Protein AF-A0A7V8A5Z6-F1 (afdb_monomer)

Solvent-accessible surface area (backbone atoms only — not comparable to full-atom values): 3657 Å² total; per-residue (Å²): 137,57,75,72,44,79,45,74,64,43,66,44,65,61,87,94,44,72,44,34,79,6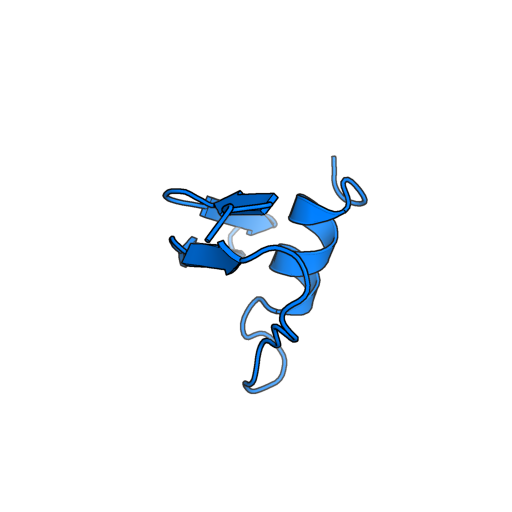0,44,64,54,73,39,50,64,95,58,93,82,84,85,83,77,64,89,82,68,24,56,65,64,51,52,32,51,78,68,65,73,55,134

Nearest PDB structures (foldseek):
  2yyz-assembly1_A  TM=9.872E-01  e=1.341E-02  Thermotoga maritima MSB8
  3j5s-assembly1_D  TM=8.522E-01  e=2.630E-02  Escherichia coli str. K-12 substr. MG1655
  6ic4-assembly1_J  TM=8.443E-01  e=3.939E-02  Acinetobacter baumannii
  2ihy-assembly1_B  TM=8.791E-01  e=2.426E-01  Staphylococcus aureus
  7f04-assembly1_A  TM=8.260E-01  e=2.595E-01  Escherichia coli BL21(DE3)

Foldseek 3Di:
DDWPDWDFQDWDDDVPRTQDGGDTDTDDPPDDDADDDDPSNNRVVVVCVSVVVDD

Secondary structure (DSSP, 8-state):
--EEEEEEEEEEEETTEEEEEEEEEEEETT--------TTSSHHHHHHHHTT---

Mean predicted aligned error: 2.71 Å

Structure (mmCIF, N/CA/C/O backbone):
data_AF-A0A7V8A5Z6-F1
#
_entry.id   AF-A0A7V8A5Z6-F1
#
loop_
_atom_site.group_PDB
_atom_site.id
_atom_site.type_symbol
_atom_site.label_atom_id
_atom_site.label_alt_id
_atom_site.label_comp_id
_atom_site.label_asym_id
_atom_site.label_entity_id
_atom_site.label_seq_id
_atom_site.pdbx_PDB_ins_code
_atom_site.Cartn_x
_atom_site.Cartn_y
_atom_site.Cartn_z
_atom_site.occupancy
_atom_site.B_iso_or_equiv
_atom_site.auth_seq_id
_atom_site.auth_comp_id
_atom_site.auth_asym_id
_atom_site.auth_atom_id
_atom_site.pdbx_PDB_model_num
ATOM 1 N N . MET A 1 1 ? -17.173 -4.904 14.983 1.00 73.38 1 MET A N 1
ATOM 2 C CA . MET A 1 1 ? -15.918 -4.215 14.619 1.00 73.38 1 MET A CA 1
ATOM 3 C C . MET A 1 1 ? -16.149 -3.608 13.249 1.00 73.38 1 MET A C 1
ATOM 5 O O . MET A 1 1 ? -16.637 -4.328 12.388 1.00 73.38 1 MET A O 1
ATOM 9 N N . THR A 1 2 ? -15.926 -2.306 13.083 1.00 93.12 2 THR A N 1
ATOM 10 C CA . THR A 1 2 ? -16.206 -1.590 11.827 1.00 93.12 2 THR A CA 1
ATOM 11 C C . THR A 1 2 ? -14.920 -1.484 11.017 1.00 93.12 2 THR A C 1
ATOM 13 O O . THR A 1 2 ? -13.899 -1.047 11.545 1.00 93.12 2 THR A O 1
ATOM 16 N N . GLU A 1 3 ? -14.954 -1.890 9.753 1.00 95.75 3 GLU A N 1
ATOM 17 C CA . GLU A 1 3 ? -13.854 -1.685 8.806 1.00 95.75 3 GLU A CA 1
ATOM 18 C C . GLU A 1 3 ? -13.890 -0.218 8.343 1.00 95.75 3 GLU A C 1
ATOM 20 O O . GLU A 1 3 ? -14.924 0.241 7.864 1.00 95.75 3 GLU A O 1
ATOM 25 N N . ILE A 1 4 ? -12.799 0.535 8.530 1.00 97.12 4 ILE A N 1
ATOM 26 C CA . ILE A 1 4 ? -12.718 1.956 8.132 1.00 97.12 4 ILE A CA 1
ATOM 27 C C . ILE A 1 4 ? -11.955 2.153 6.820 1.00 97.12 4 ILE A C 1
ATOM 29 O O . ILE A 1 4 ? -12.204 3.116 6.101 1.00 97.12 4 ILE A O 1
ATOM 33 N N . ILE A 1 5 ? -11.041 1.236 6.493 1.00 96.94 5 ILE A N 1
ATOM 34 C CA . ILE A 1 5 ? -10.326 1.199 5.214 1.00 96.94 5 ILE A CA 1
ATOM 35 C C . ILE A 1 5 ? -10.411 -0.228 4.679 1.00 96.94 5 ILE A C 1
ATOM 37 O O . ILE A 1 5 ? -10.096 -1.180 5.397 1.00 96.94 5 ILE A O 1
ATOM 41 N N . ALA A 1 6 ? -10.787 -0.365 3.411 1.00 97.25 6 ALA A N 1
ATOM 42 C CA . ALA A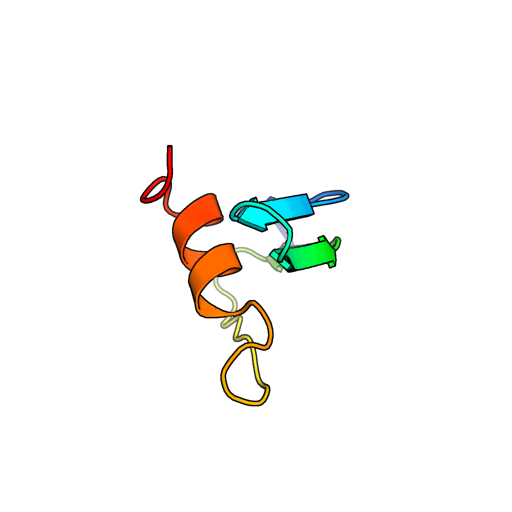 1 6 ? -10.707 -1.607 2.658 1.00 97.25 6 ALA A CA 1
ATOM 43 C C . ALA A 1 6 ? -9.942 -1.339 1.360 1.00 97.25 6 ALA A C 1
ATOM 45 O O . ALA A 1 6 ? -10.280 -0.427 0.608 1.00 97.25 6 ALA A O 1
ATOM 46 N N . VAL A 1 7 ? -8.886 -2.114 1.130 1.00 97.69 7 VAL A N 1
ATOM 47 C CA . VAL A 1 7 ? -8.084 -2.081 -0.090 1.00 97.69 7 VAL A CA 1
ATOM 48 C C . VAL A 1 7 ? -8.202 -3.445 -0.740 1.00 97.69 7 VAL A C 1
ATOM 50 O O . VAL A 1 7 ? -7.921 -4.460 -0.102 1.00 97.69 7 VAL A O 1
ATOM 53 N N . GLU A 1 8 ? -8.602 -3.468 -2.004 1.0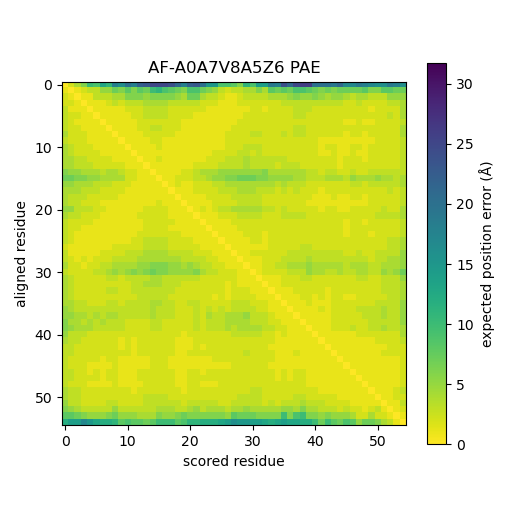0 98.06 8 GLU A N 1
ATOM 54 C CA . GLU A 1 8 ? -8.806 -4.698 -2.758 1.00 98.06 8 GLU A CA 1
ATOM 55 C C . GLU A 1 8 ? -8.022 -4.643 -4.063 1.00 98.06 8 GLU A C 1
ATOM 57 O O . GLU A 1 8 ? -8.179 -3.720 -4.861 1.00 98.06 8 GLU A O 1
ATOM 62 N N . ASN A 1 9 ? -7.181 -5.653 -4.263 1.00 98.19 9 ASN A N 1
ATOM 63 C CA . ASN A 1 9 ? -6.405 -5.906 -5.469 1.00 98.19 9 ASN A CA 1
ATOM 64 C C . ASN A 1 9 ? -5.625 -4.678 -5.963 1.00 98.19 9 ASN A C 1
ATOM 66 O O . ASN A 1 9 ? -5.568 -4.389 -7.160 1.00 98.19 9 ASN A O 1
ATOM 70 N N . LEU A 1 10 ? -5.036 -3.922 -5.033 1.00 97.62 10 LEU A N 1
ATOM 71 C CA . LEU A 1 10 ? -4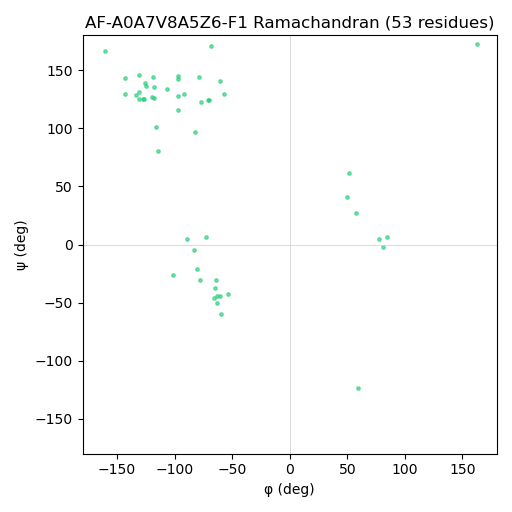.336 -2.690 -5.357 1.00 97.62 10 LEU A CA 1
ATOM 72 C C . LEU A 1 10 ? -3.043 -2.999 -6.108 1.00 97.62 10 LEU A C 1
ATOM 74 O O . LEU A 1 10 ? -2.166 -3.709 -5.612 1.00 97.62 10 LEU A O 1
ATOM 78 N N . VAL A 1 11 ? -2.914 -2.395 -7.285 1.00 97.31 11 VAL A N 1
ATOM 79 C CA . VAL A 1 11 ? -1.722 -2.437 -8.129 1.00 97.31 11 VAL A CA 1
ATOM 80 C C . VAL A 1 11 ? -1.304 -1.005 -8.440 1.00 97.31 11 VAL A C 1
ATOM 82 O O . VAL A 1 11 ? -2.143 -0.153 -8.734 1.00 97.31 11 VAL A O 1
ATOM 85 N N . LYS A 1 12 ? 0.000 -0.725 -8.406 1.00 96.81 12 LYS A N 1
ATOM 86 C CA . LYS A 1 12 ? 0.550 0.546 -8.891 1.00 96.81 12 LYS A CA 1
ATOM 87 C C . LYS A 1 12 ? 1.888 0.316 -9.564 1.00 96.81 12 LYS A C 1
ATOM 89 O O . LYS A 1 12 ? 2.805 -0.236 -8.957 1.00 96.81 12 LYS A O 1
ATOM 94 N N . SER A 1 13 ? 2.008 0.856 -10.772 1.00 96.94 13 SER A N 1
ATOM 95 C CA . SER A 1 13 ? 3.253 0.881 -11.531 1.00 96.94 13 SER A CA 1
ATOM 96 C C . SER A 1 13 ? 3.696 2.311 -11.817 1.00 96.94 13 SER A C 1
ATOM 98 O O . SER A 1 13 ? 2.875 3.193 -12.075 1.00 96.94 13 SER A O 1
ATOM 100 N N . TYR A 1 14 ? 5.009 2.521 -11.798 1.00 95.00 14 TYR A N 1
ATOM 101 C CA . TYR A 1 14 ? 5.678 3.718 -12.291 1.00 95.00 14 TYR A CA 1
ATOM 102 C C . TYR A 1 14 ? 6.558 3.311 -13.472 1.00 95.00 14 TYR A C 1
ATOM 104 O O . TYR A 1 14 ? 7.630 2.729 -13.296 1.00 95.00 14 TYR A O 1
ATOM 112 N N . GLY A 1 15 ? 6.078 3.566 -14.691 1.00 95.31 15 GLY A N 1
ATOM 113 C CA . GLY A 1 15 ? 6.717 3.045 -15.899 1.00 95.31 15 GLY A CA 1
ATOM 114 C C . GLY A 1 15 ? 6.770 1.515 -15.872 1.00 95.31 15 GLY A C 1
ATOM 115 O O . GLY A 1 15 ? 5.743 0.861 -15.712 1.00 95.31 15 GLY A O 1
ATOM 116 N N . SER A 1 16 ? 7.973 0.951 -15.992 1.00 95.94 16 SER A N 1
ATOM 117 C CA . SER A 1 16 ? 8.210 -0.499 -15.956 1.00 95.94 16 SER A CA 1
ATOM 118 C C . SER A 1 16 ? 8.314 -1.089 -14.545 1.00 95.94 16 SER A C 1
ATOM 120 O O . SER A 1 16 ? 8.466 -2.301 -14.406 1.00 95.94 16 SER A O 1
ATOM 122 N N . VAL A 1 17 ? 8.286 -0.262 -13.496 1.00 95.75 17 VAL A N 1
ATOM 123 C CA . VAL A 1 17 ? 8.437 -0.720 -12.111 1.00 95.75 17 VAL A CA 1
ATOM 124 C C . VAL A 1 17 ? 7.067 -0.888 -11.473 1.00 95.75 17 VAL A C 1
ATOM 126 O O . VAL A 1 17 ? 6.355 0.090 -11.260 1.00 95.75 17 VAL A O 1
ATOM 129 N N . GLU A 1 18 ? 6.716 -2.117 -11.110 1.00 96.44 18 GLU A N 1
ATOM 130 C CA . GLU A 1 18 ? 5.518 -2.418 -10.324 1.00 96.44 18 GLU A CA 1
ATOM 131 C C . GLU A 1 18 ? 5.813 -2.202 -8.829 1.00 96.44 18 GLU A C 1
ATOM 133 O O . GLU A 1 18 ? 6.417 -3.048 -8.161 1.00 96.44 18 GLU A O 1
ATOM 138 N N . ALA A 1 19 ? 5.441 -1.026 -8.320 1.00 96.88 19 ALA A N 1
ATOM 139 C CA . ALA A 1 19 ? 5.713 -0.593 -6.951 1.00 96.88 19 ALA A CA 1
ATOM 140 C C . ALA A 1 19 ? 4.769 -1.231 -5.923 1.00 96.88 19 ALA A C 1
ATOM 142 O O . ALA A 1 19 ? 5.169 -1.445 -4.781 1.00 96.88 19 ALA A O 1
ATOM 143 N N . VAL A 1 20 ? 3.533 -1.548 -6.317 1.00 97.56 20 VAL A N 1
ATOM 144 C CA . VAL A 1 20 ? 2.558 -2.275 -5.494 1.00 97.56 20 VAL A CA 1
ATOM 145 C C . VAL A 1 20 ? 1.984 -3.414 -6.327 1.00 97.56 20 VAL A C 1
ATOM 147 O O . VAL A 1 20 ? 1.484 -3.165 -7.422 1.00 97.56 20 VAL A O 1
ATOM 150 N N . LYS A 1 21 ? 2.068 -4.644 -5.806 1.00 97.19 21 LYS A N 1
ATOM 151 C CA . LYS A 1 21 ? 1.817 -5.890 -6.546 1.00 97.19 21 LYS A CA 1
ATOM 152 C C . LYS A 1 21 ? 0.591 -6.633 -6.020 1.00 97.19 21 LYS A C 1
ATOM 154 O O . LYS A 1 21 ? 0.731 -7.573 -5.242 1.00 97.19 21 LYS A O 1
ATOM 159 N N . ASN A 1 22 ? -0.593 -6.193 -6.434 1.00 97.69 22 ASN A N 1
ATOM 160 C CA . ASN A 1 22 ? -1.880 -6.839 -6.154 1.00 97.69 22 ASN A CA 1
ATOM 161 C C . ASN A 1 22 ? -2.111 -7.146 -4.660 1.00 97.69 22 ASN A C 1
ATOM 163 O O . ASN A 1 22 ? -2.219 -8.303 -4.251 1.00 97.69 22 ASN A O 1
ATOM 167 N N . ILE A 1 23 ? -2.144 -6.100 -3.831 1.00 97.62 23 ILE A N 1
ATOM 168 C CA . ILE A 1 23 ? -2.345 -6.244 -2.383 1.00 97.62 23 ILE A CA 1
ATOM 169 C C . ILE A 1 23 ? -3.809 -6.027 -1.993 1.00 97.62 23 ILE A C 1
ATOM 171 O O . ILE A 1 23 ? -4.474 -5.129 -2.510 1.00 97.62 23 ILE A O 1
ATOM 175 N N . SER A 1 24 ? -4.279 -6.808 -1.021 1.00 98.00 24 SER A N 1
ATOM 176 C CA . SER A 1 24 ? -5.617 -6.686 -0.437 1.00 98.00 24 SER A CA 1
ATOM 177 C C . SER A 1 24 ? -5.521 -6.745 1.082 1.00 98.00 24 SER A C 1
ATOM 179 O O . SER A 1 24 ? -4.896 -7.656 1.625 1.00 98.00 24 SER A O 1
ATOM 181 N N . PHE A 1 25 ? -6.115 -5.777 1.777 1.00 97.19 25 PHE A N 1
ATOM 182 C CA . PHE A 1 25 ? -6.145 -5.741 3.238 1.00 97.19 25 PHE A CA 1
ATOM 183 C C . PHE A 1 25 ? -7.262 -4.835 3.756 1.00 97.19 25 PHE A C 1
ATOM 185 O O . PHE A 1 25 ? -7.843 -4.030 3.027 1.00 97.19 25 PHE A O 1
ATOM 192 N N . LYS A 1 26 ? -7.543 -4.960 5.053 1.00 97.38 26 LYS A N 1
ATOM 193 C CA . LYS A 1 26 ? -8.560 -4.178 5.749 1.00 97.38 26 LYS A CA 1
ATOM 194 C C . LYS A 1 26 ? -7.991 -3.591 7.030 1.00 97.38 26 LYS A C 1
ATOM 196 O O . LYS A 1 26 ? -7.163 -4.223 7.686 1.00 97.38 26 LYS A O 1
ATOM 201 N N . VAL A 1 27 ? -8.449 -2.397 7.389 1.00 96.75 27 VAL A N 1
ATOM 202 C CA . VAL A 1 27 ? -8.109 -1.735 8.650 1.00 96.75 27 VAL A CA 1
ATOM 203 C C . VAL A 1 27 ? -9.383 -1.508 9.443 1.00 96.75 27 VAL A C 1
ATOM 205 O O . VAL A 1 27 ? -10.350 -0.924 8.952 1.00 96.75 27 VAL A O 1
ATOM 208 N N . GLU A 1 28 ? -9.375 -1.970 10.687 1.00 96.88 28 GLU A N 1
ATOM 209 C CA . GLU A 1 28 ? -10.464 -1.731 11.624 1.00 96.88 28 GLU A CA 1
ATOM 210 C C . GLU A 1 28 ? -10.393 -0.319 12.213 1.00 96.88 28 GLU A C 1
ATOM 212 O O . GLU A 1 28 ? -9.318 0.211 12.507 1.00 96.88 28 GLU A O 1
ATOM 217 N N . GLN A 1 29 ? -11.561 0.275 12.445 1.00 97.06 29 GLN A N 1
ATOM 218 C CA . GLN A 1 29 ? -11.690 1.570 13.095 1.00 97.06 29 GLN A CA 1
ATOM 219 C C . GLN A 1 29 ? -11.030 1.566 14.481 1.00 97.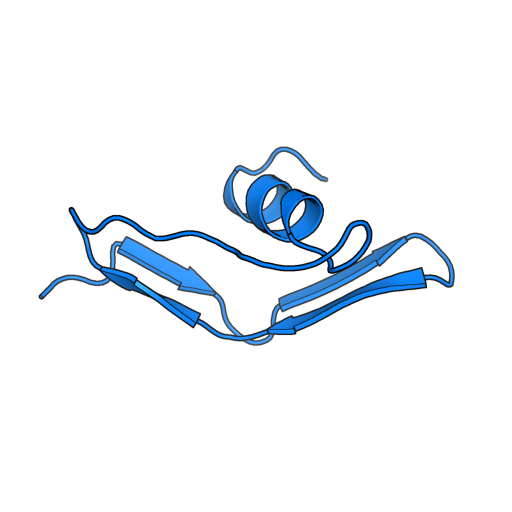06 29 GLN A C 1
ATOM 221 O O . GLN A 1 29 ? -11.300 0.702 15.314 1.00 97.06 29 GLN A O 1
ATOM 226 N N . GLY A 1 30 ? -10.183 2.567 14.734 1.00 96.38 30 GLY A N 1
ATOM 227 C CA . GLY A 1 30 ? -9.522 2.764 16.027 1.00 96.38 30 GLY A CA 1
ATOM 228 C C . GLY A 1 30 ? -8.334 1.837 16.301 1.00 96.38 30 GLY A C 1
ATOM 229 O O . GLY A 1 30 ? -7.780 1.897 17.397 1.00 96.38 30 GLY A O 1
ATOM 230 N N . LYS A 1 31 ? -7.915 0.999 15.341 1.00 94.88 31 LYS A N 1
ATOM 231 C CA . LYS A 1 31 ? -6.718 0.158 15.480 1.00 94.88 31 LYS A CA 1
ATOM 232 C C . LYS A 1 31 ? -5.489 0.781 14.825 1.00 94.88 31 LYS A C 1
ATOM 234 O O . LYS A 1 31 ? -5.570 1.399 13.766 1.00 94.88 31 LYS A O 1
ATOM 239 N N . LEU A 1 32 ? -4.331 0.559 15.450 1.00 95.00 32 LEU A N 1
ATOM 240 C CA . LEU A 1 32 ? -3.034 0.850 14.847 1.00 95.00 32 LEU A CA 1
ATOM 241 C C . LEU A 1 32 ? -2.759 -0.164 13.733 1.00 95.00 32 LEU A C 1
ATOM 243 O O . LEU A 1 32 ? -2.746 -1.370 13.974 1.00 95.00 32 LEU A O 1
ATOM 247 N N . PHE A 1 33 ? -2.495 0.342 12.534 1.00 95.50 33 PHE A N 1
ATOM 248 C CA . PHE A 1 33 ? -2.070 -0.447 11.387 1.00 95.50 33 PHE A CA 1
ATOM 249 C C . PHE A 1 33 ? -0.761 0.123 10.845 1.00 95.50 33 PHE A C 1
ATOM 251 O O . PHE A 1 33 ? -0.610 1.340 10.737 1.00 95.50 33 PHE A O 1
ATOM 258 N N . ALA A 1 34 ? 0.192 -0.746 10.513 1.00 96.25 34 ALA A N 1
ATOM 259 C CA . ALA A 1 34 ? 1.499 -0.342 10.017 1.00 96.25 34 ALA A CA 1
ATOM 260 C C . ALA A 1 34 ? 2.006 -1.311 8.947 1.00 96.25 34 ALA A C 1
ATOM 262 O O . ALA A 1 34 ? 1.841 -2.525 9.057 1.00 96.25 34 ALA A O 1
ATOM 263 N N . PHE A 1 35 ? 2.688 -0.763 7.943 1.00 96.50 35 PHE A N 1
ATOM 264 C CA . PHE A 1 35 ? 3.466 -1.544 6.988 1.00 96.50 35 PHE A CA 1
ATOM 265 C C . PHE A 1 35 ? 4.913 -1.674 7.463 1.00 96.50 35 PHE A C 1
ATOM 267 O O . PHE A 1 35 ? 5.575 -0.670 7.726 1.00 96.50 35 PHE A O 1
ATOM 274 N N . LEU A 1 36 ? 5.434 -2.901 7.488 1.00 96.88 36 LEU A N 1
ATOM 275 C CA . LEU A 1 36 ? 6.832 -3.199 7.798 1.00 96.88 36 LEU A CA 1
ATOM 276 C C . LEU A 1 36 ? 7.506 -3.863 6.594 1.00 96.88 36 LEU A C 1
ATOM 278 O O . LEU A 1 36 ? 6.940 -4.753 5.970 1.00 96.88 36 LEU A O 1
ATOM 282 N N . GLY A 1 37 ? 8.722 -3.430 6.262 1.00 95.81 37 GLY A N 1
ATOM 283 C CA . GLY A 1 37 ? 9.488 -4.008 5.159 1.00 95.81 37 GLY A CA 1
ATOM 284 C C . GLY A 1 37 ? 10.641 -3.118 4.692 1.00 95.81 37 GLY A C 1
ATOM 285 O O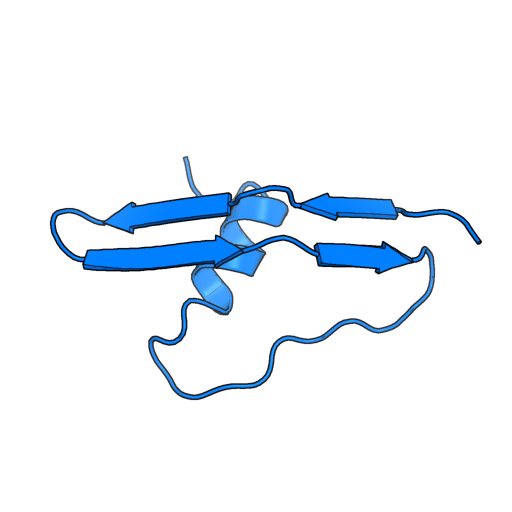 . GLY A 1 37 ? 10.729 -1.960 5.112 1.00 95.81 37 GLY A O 1
ATOM 286 N N . PRO A 1 38 ? 11.507 -3.616 3.795 1.00 97.44 38 PRO A N 1
ATOM 287 C CA . PRO A 1 38 ? 12.678 -2.888 3.305 1.00 97.44 38 PRO A CA 1
ATOM 288 C C . PRO A 1 38 ? 12.307 -1.685 2.421 1.00 97.44 38 PRO A C 1
ATOM 290 O O . PRO A 1 38 ? 11.147 -1.486 2.038 1.00 97.44 38 PRO A O 1
ATOM 293 N N . ASN A 1 39 ? 13.298 -0.854 2.095 1.00 96.06 39 ASN A N 1
ATOM 294 C CA . ASN A 1 39 ? 13.136 0.236 1.131 1.00 96.06 39 ASN A CA 1
ATOM 295 C C . ASN A 1 39 ? 12.742 -0.319 -0.246 1.00 96.06 39 ASN A C 1
ATOM 297 O O . ASN A 1 39 ? 13.216 -1.376 -0.650 1.00 96.06 39 ASN A O 1
ATOM 301 N N . GLY A 1 40 ? 11.840 0.376 -0.943 1.00 93.94 40 GLY A N 1
ATOM 302 C CA . GLY A 1 40 ? 11.315 -0.070 -2.240 1.00 93.94 40 GLY A CA 1
ATOM 303 C C . GLY A 1 40 ? 10.188 -1.111 -2.179 1.00 93.94 40 GLY A C 1
ATOM 304 O O . GLY A 1 40 ? 9.628 -1.437 -3.215 1.00 93.94 40 GLY A O 1
ATOM 305 N N . ALA A 1 41 ? 9.781 -1.587 -0.996 1.00 96.31 41 ALA A N 1
ATOM 306 C CA . ALA A 1 41 ? 8.716 -2.592 -0.856 1.00 96.31 41 ALA A CA 1
ATOM 307 C C . ALA A 1 41 ? 7.275 -2.089 -1.134 1.00 96.31 41 ALA A C 1
ATOM 309 O O . ALA A 1 41 ? 6.325 -2.807 -0.849 1.00 96.31 41 ALA A O 1
ATOM 310 N N . GLY A 1 42 ? 7.085 -0.849 -1.604 1.00 96.69 42 GLY A N 1
ATOM 311 C CA . GLY A 1 42 ? 5.752 -0.301 -1.913 1.00 96.69 42 GLY A CA 1
ATOM 312 C C . GLY A 1 42 ? 4.982 0.316 -0.738 1.00 96.69 42 GLY A C 1
ATOM 313 O O . GLY A 1 42 ? 3.832 0.716 -0.906 1.00 96.69 42 GLY A O 1
ATOM 314 N N . LYS A 1 43 ? 5.603 0.434 0.448 1.00 98.00 43 LYS A N 1
ATOM 315 C CA . LYS A 1 43 ? 4.954 0.948 1.674 1.00 98.00 43 LYS A CA 1
ATOM 316 C C . LYS A 1 43 ? 4.429 2.379 1.517 1.00 98.00 43 LYS A C 1
ATOM 318 O O . LYS A 1 43 ? 3.231 2.602 1.639 1.00 98.00 43 LYS A O 1
ATOM 323 N N . SER A 1 44 ? 5.316 3.332 1.215 1.00 97.12 44 SER A N 1
ATOM 324 C CA . SER A 1 44 ? 4.936 4.741 1.041 1.00 97.12 44 SER A CA 1
ATOM 325 C C . SER A 1 44 ? 3.976 4.909 -0.130 1.00 97.12 44 SER A C 1
ATOM 327 O O . SER A 1 44 ? 2.930 5.506 0.049 1.00 97.12 44 SER A O 1
ATOM 329 N N . THR A 1 45 ? 4.238 4.254 -1.268 1.00 97.62 45 THR A N 1
ATOM 330 C CA . THR A 1 45 ? 3.321 4.253 -2.419 1.00 97.62 45 THR A CA 1
ATOM 331 C C . THR A 1 45 ? 1.905 3.820 -2.036 1.00 97.62 45 THR A C 1
ATOM 333 O O . THR A 1 45 ? 0.943 4.449 -2.458 1.00 97.62 45 THR A O 1
ATOM 336 N N . THR A 1 46 ? 1.759 2.779 -1.213 1.00 97.50 46 THR A N 1
ATOM 337 C CA . THR A 1 46 ? 0.445 2.323 -0.739 1.00 97.50 46 THR A CA 1
ATOM 338 C C . THR A 1 46 ? -0.226 3.366 0.160 1.00 97.50 46 THR A C 1
ATOM 340 O O . THR A 1 46 ? -1.400 3.670 -0.035 1.00 97.50 46 THR A O 1
ATOM 343 N N . ILE A 1 47 ? 0.512 3.942 1.118 1.00 96.75 47 ILE A N 1
ATOM 344 C CA . ILE A 1 47 ? -0.001 4.994 2.015 1.00 96.75 47 ILE A CA 1
ATOM 345 C C . ILE A 1 47 ? -0.440 6.224 1.215 1.00 96.75 47 ILE A C 1
ATOM 347 O O . ILE A 1 47 ? -1.524 6.756 1.449 1.00 96.75 47 ILE A O 1
ATOM 351 N N . ASP A 1 48 ? 0.372 6.640 0.251 1.00 97.25 48 ASP A N 1
ATOM 352 C CA . ASP A 1 48 ? 0.123 7.806 -0.586 1.00 97.25 48 ASP A CA 1
ATOM 353 C C . ASP A 1 48 ? -1.125 7.617 -1.463 1.00 97.25 48 ASP A C 1
ATOM 355 O O . ASP A 1 48 ? -1.894 8.559 -1.638 1.00 97.25 48 ASP A O 1
ATOM 359 N N . ILE A 1 49 ? -1.373 6.402 -1.973 1.00 96.94 49 ILE A N 1
ATOM 360 C CA . ILE A 1 49 ? -2.605 6.071 -2.709 1.00 96.94 49 ILE A CA 1
A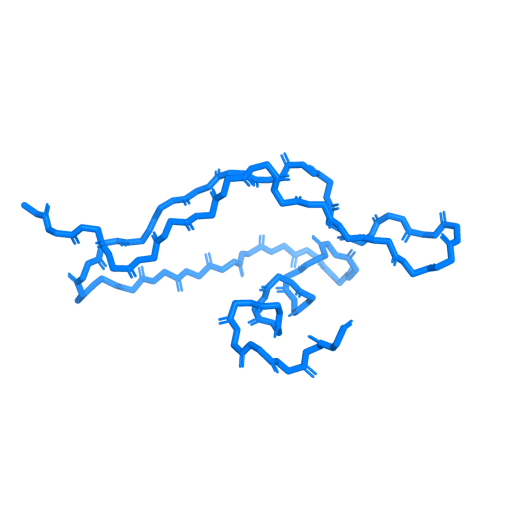TOM 361 C C . ILE A 1 49 ? -3.831 6.203 -1.800 1.00 96.94 49 ILE A C 1
ATOM 363 O O . ILE A 1 49 ? -4.792 6.873 -2.165 1.00 96.94 49 ILE A O 1
ATOM 367 N N . ILE A 1 50 ? -3.795 5.598 -0.609 1.00 95.75 50 ILE A N 1
ATOM 368 C CA . ILE A 1 50 ? -4.922 5.618 0.345 1.00 95.75 50 ILE A CA 1
ATOM 369 C C . ILE A 1 50 ? -5.206 7.042 0.837 1.00 95.75 50 ILE A C 1
ATOM 371 O O . ILE A 1 50 ? -6.347 7.393 1.120 1.00 95.75 50 ILE A O 1
ATOM 375 N N . SER A 1 51 ? -4.163 7.866 0.911 1.00 95.88 51 SER A N 1
ATOM 376 C CA . SER A 1 51 ? -4.235 9.264 1.341 1.00 95.88 51 SER A CA 1
ATOM 377 C C . SER A 1 51 ? -4.513 10.236 0.188 1.00 95.88 51 SER A C 1
ATOM 379 O O . SER A 1 51 ? -4.496 11.445 0.399 1.00 95.88 51 SER A O 1
ATOM 381 N N . PHE A 1 52 ? -4.758 9.728 -1.025 1.00 95.25 52 PHE A N 1
ATOM 382 C CA . PHE A 1 52 ? -5.014 10.517 -2.234 1.00 95.25 52 PHE A CA 1
ATOM 383 C C . PHE A 1 52 ? -3.889 11.508 -2.609 1.00 95.25 52 PHE A C 1
ATOM 385 O O . PHE A 1 52 ? -4.138 12.520 -3.264 1.00 95.25 52 PHE A O 1
ATOM 392 N N . TYR A 1 53 ? -2.637 11.220 -2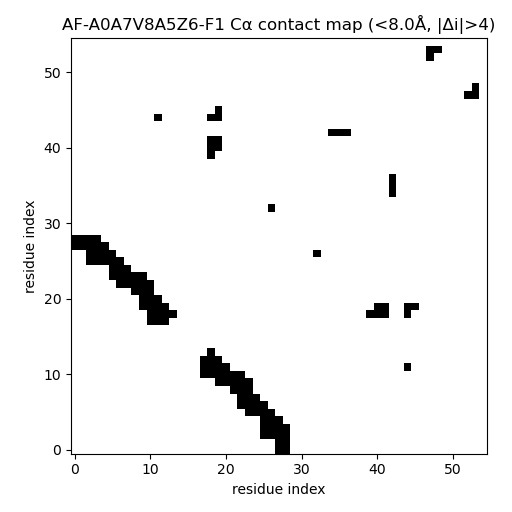.234 1.00 96.81 53 TYR A N 1
ATOM 393 C CA . TYR A 1 53 ?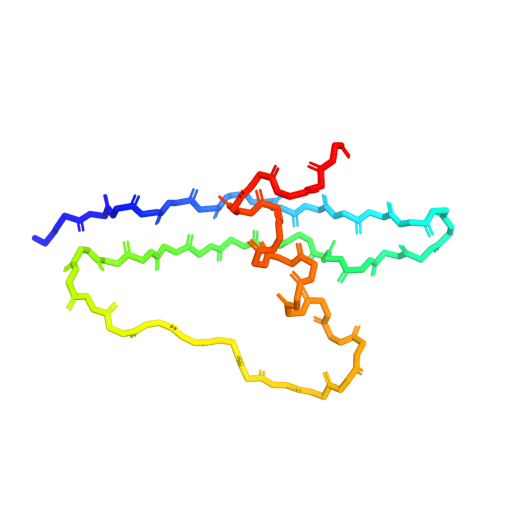 -1.468 12.040 -2.591 1.00 96.81 53 TYR A CA 1
ATOM 394 C C . TYR A 1 53 ? -0.952 11.782 -4.010 1.00 96.81 53 TYR A C 1
ATOM 396 O O . TYR A 1 53 ? -0.261 12.626 -4.582 1.00 96.81 53 TYR A O 1
ATOM 404 N N . ILE A 1 54 ? -1.278 10.629 -4.592 1.00 88.25 54 ILE A N 1
ATOM 405 C CA . ILE A 1 54 ? -0.882 10.260 -5.953 1.00 88.25 54 ILE A CA 1
ATOM 406 C C . ILE A 1 54 ? -2.102 10.354 -6.868 1.00 88.25 54 ILE A C 1
ATOM 408 O O . ILE A 1 54 ? -3.173 9.855 -6.527 1.00 88.25 54 ILE A O 1
ATOM 412 N N . ARG A 1 55 ? -1.916 10.982 -8.034 1.00 67.12 55 ARG A N 1
ATOM 413 C CA . ARG A 1 55 ? -2.898 11.005 -9.125 1.00 67.12 55 ARG A CA 1
ATOM 414 C C . ARG A 1 55 ? -2.851 9.739 -9.984 1.00 67.12 55 ARG A C 1
ATOM 416 O O . ARG A 1 55 ? -1.774 9.092 -10.087 1.00 67.12 55 ARG A O 1
#

Sequence (55 aa):
MTEIIAVENLVKSYGSVEAVKNISFKVEQGKLFAFLGPNGAGKSTTIDIISFYIR

pLDDT: mean 95.5, std 5.17, range [67.12, 98.19]

Radius of gyration: 11.9 Å; Cα contacts (8 Å, |Δi|>4): 64; chains: 1; bounding box: 29×19×32 Å